Protein AF-A0A831PNY0-F1 (afdb_monomer)

Foldseek 3Di:
DVVVVVVVVVCVCVPDDDDDDPCPPDDDDDDDDDDDKDKDKDQWDFDAPPVNPGTDGQDDFDQDPVGDGPGRHMDMDID

Mean predicted aligned error: 13.25 Å

Structure (mmCIF, N/CA/C/O backbone):
data_AF-A0A831PNY0-F1
#
_entry.id   AF-A0A831PNY0-F1
#
loop_
_atom_site.group_PDB
_atom_site.id
_atom_site.type_symbol
_atom_site.label_atom_id
_atom_site.label_alt_id
_atom_site.label_comp_id
_atom_site.label_asym_id
_atom_site.label_entity_id
_atom_site.label_seq_id
_atom_site.pdbx_PDB_ins_code
_atom_site.Cartn_x
_atom_site.Cartn_y
_atom_site.Cartn_z
_atom_site.occupancy
_atom_site.B_iso_or_equiv
_atom_site.auth_seq_id
_atom_site.auth_comp_id
_atom_site.auth_asym_id
_atom_site.auth_atom_id
_atom_site.pdbx_PDB_model_num
ATOM 1 N N . MET A 1 1 ? 30.717 -30.187 -64.676 1.00 58.72 1 MET A N 1
ATOM 2 C CA . MET A 1 1 ? 29.679 -29.207 -64.271 1.00 58.72 1 MET A CA 1
ATOM 3 C C . MET A 1 1 ? 29.395 -29.205 -62.767 1.00 58.72 1 MET A C 1
ATOM 5 O O . MET A 1 1 ? 29.473 -28.144 -62.172 1.00 58.72 1 MET A O 1
ATOM 9 N N . LYS A 1 2 ? 29.178 -30.356 -62.107 1.00 66.69 2 LYS A N 1
ATOM 10 C CA . LYS A 1 2 ? 28.880 -30.423 -60.654 1.00 66.69 2 LYS A CA 1
ATOM 11 C C . LYS A 1 2 ? 29.942 -29.782 -59.732 1.00 66.69 2 LYS A C 1
ATOM 13 O O . LYS A 1 2 ? 29.589 -29.132 -58.760 1.00 66.69 2 LYS A O 1
ATOM 18 N N . ARG A 1 3 ? 31.236 -29.908 -60.066 1.00 75.12 3 ARG A N 1
ATOM 19 C CA . ARG A 1 3 ? 32.344 -29.312 -59.287 1.00 75.12 3 ARG A CA 1
ATOM 20 C C . ARG A 1 3 ? 32.391 -27.780 -59.373 1.00 75.12 3 ARG A C 1
ATOM 22 O O . ARG A 1 3 ? 32.664 -27.133 -58.376 1.00 75.12 3 ARG A O 1
ATOM 29 N N . PHE A 1 4 ? 32.058 -27.207 -60.531 1.00 77.38 4 PHE A N 1
ATOM 30 C CA . PHE A 1 4 ? 31.970 -25.751 -60.707 1.00 77.38 4 PHE A CA 1
ATOM 31 C C . PHE A 1 4 ? 30.798 -25.150 -59.924 1.00 77.38 4 PHE A C 1
AT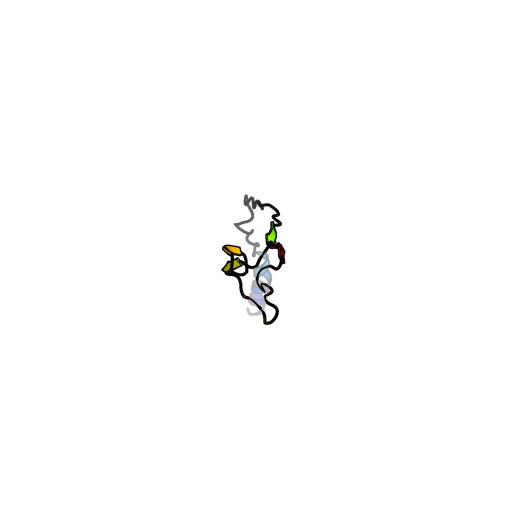OM 33 O O . PHE A 1 4 ? 30.950 -24.105 -59.305 1.00 77.38 4 PHE A O 1
ATOM 40 N N . VAL A 1 5 ? 29.659 -25.848 -59.886 1.00 81.06 5 VAL A N 1
ATOM 41 C CA . VAL A 1 5 ? 28.496 -25.443 -59.078 1.00 81.06 5 VAL A CA 1
ATOM 42 C C . VAL A 1 5 ? 28.827 -25.462 -57.581 1.00 81.06 5 VAL A C 1
ATOM 44 O O . VAL A 1 5 ? 28.452 -24.542 -56.863 1.00 81.06 5 VAL A O 1
ATOM 47 N N . ALA A 1 6 ? 29.588 -26.459 -57.118 1.00 80.44 6 ALA A N 1
ATOM 48 C CA . ALA A 1 6 ? 30.042 -26.520 -55.728 1.00 80.44 6 ALA A CA 1
ATOM 49 C C . ALA A 1 6 ? 30.972 -25.348 -55.361 1.00 80.44 6 ALA A C 1
ATOM 51 O O . ALA A 1 6 ? 30.809 -24.752 -54.301 1.00 80.44 6 ALA A O 1
ATOM 52 N N . PHE A 1 7 ? 31.895 -24.968 -56.252 1.00 80.62 7 PHE A N 1
ATOM 53 C CA . PHE A 1 7 ? 32.754 -23.797 -56.042 1.00 80.62 7 PHE A CA 1
ATOM 54 C C . PHE A 1 7 ? 31.962 -22.484 -55.998 1.00 80.62 7 PHE A C 1
ATOM 56 O O . PHE A 1 7 ? 32.241 -21.631 -55.160 1.00 80.62 7 PHE A O 1
ATOM 63 N N . 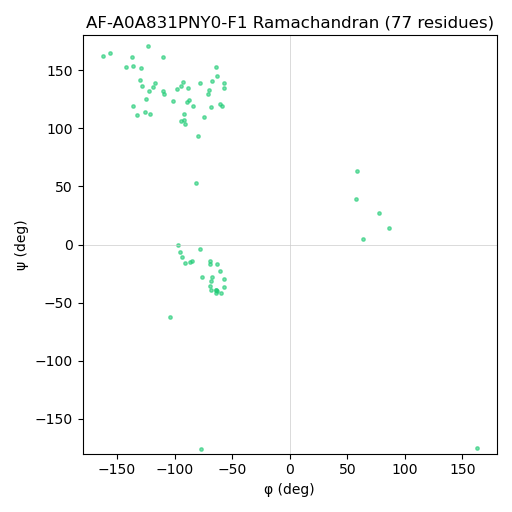LEU A 1 8 ? 30.943 -22.340 -56.848 1.00 78.62 8 LEU A N 1
ATOM 64 C CA . LEU A 1 8 ? 30.073 -21.162 -56.870 1.00 78.62 8 LEU A CA 1
ATOM 65 C C . LEU A 1 8 ? 29.282 -21.000 -55.557 1.00 78.62 8 LEU A C 1
ATOM 67 O O . LEU A 1 8 ? 29.156 -19.893 -55.042 1.00 78.62 8 LEU A O 1
ATOM 71 N N . LEU A 1 9 ? 28.790 -22.107 -54.990 1.00 77.81 9 LEU A N 1
ATOM 72 C CA . LEU A 1 9 ? 28.024 -22.107 -53.737 1.00 77.81 9 LEU A CA 1
ATOM 73 C C . LEU A 1 9 ? 28.872 -21.742 -52.509 1.00 77.81 9 LEU A C 1
ATOM 75 O O . LEU A 1 9 ? 28.358 -21.125 -51.582 1.00 77.81 9 LEU A O 1
ATOM 79 N N . ILE A 1 10 ? 30.165 -22.077 -52.510 1.00 80.19 10 ILE A N 1
ATOM 80 C CA . ILE A 1 10 ? 31.087 -21.759 -51.405 1.00 80.19 10 ILE A CA 1
ATOM 81 C C . ILE A 1 10 ? 31.505 -20.279 -51.418 1.00 80.19 10 ILE A C 1
ATOM 83 O O . ILE A 1 10 ? 31.788 -19.714 -50.366 1.00 80.19 10 ILE A O 1
ATOM 87 N N . LEU A 1 11 ? 31.515 -19.633 -52.587 1.00 76.50 11 LEU A N 1
ATOM 88 C CA . LEU A 1 11 ? 31.909 -18.225 -52.743 1.00 76.50 11 LEU A CA 1
ATOM 89 C C . LEU A 1 11 ? 30.753 -17.233 -52.530 1.00 76.50 11 LEU A C 1
ATOM 91 O O . LEU A 1 11 ? 30.987 -16.043 -52.329 1.00 76.50 11 LEU A O 1
ATOM 95 N N . PHE A 1 12 ? 29.508 -17.711 -52.539 1.00 72.62 12 PHE A N 1
ATOM 96 C CA . PHE A 1 12 ? 28.308 -16.900 -52.328 1.00 72.62 12 PHE A CA 1
ATOM 97 C C . PHE A 1 12 ? 28.234 -16.161 -50.967 1.00 72.62 12 PHE A C 1
ATOM 99 O O . PHE A 1 12 ? 27.884 -14.979 -50.971 1.00 72.62 12 PHE A O 1
ATOM 106 N N . PRO A 1 13 ? 28.606 -16.752 -49.809 1.00 72.38 13 PRO A N 1
ATOM 107 C CA . PRO A 1 13 ? 28.541 -16.052 -48.521 1.00 72.38 13 PRO A CA 1
ATOM 108 C C . PRO A 1 13 ? 29.560 -14.910 -48.365 1.00 72.38 13 PRO A C 1
ATOM 110 O O . PRO A 1 13 ? 29.385 -14.073 -47.484 1.00 72.38 13 PRO A O 1
ATOM 113 N N . CYS A 1 14 ? 30.587 -14.805 -49.221 1.00 71.56 14 CYS A N 1
ATOM 114 C CA . CYS A 1 14 ? 31.528 -13.675 -49.182 1.00 71.56 14 CYS A CA 1
ATOM 115 C C . CYS A 1 14 ? 30.904 -12.338 -49.620 1.00 71.56 14 CYS A C 1
ATOM 117 O O . CYS A 1 14 ? 31.466 -11.289 -49.319 1.00 71.56 14 CYS A O 1
ATOM 119 N N . TYR A 1 15 ? 29.752 -12.359 -50.299 1.00 66.88 15 TYR A N 1
ATOM 120 C CA . TYR A 1 15 ? 29.019 -11.151 -50.701 1.00 66.88 15 TYR A CA 1
ATOM 121 C C . TYR A 1 15 ? 27.881 -10.777 -49.741 1.00 66.88 15 TYR A C 1
ATOM 123 O O . TYR A 1 15 ? 27.199 -9.772 -49.948 1.00 66.88 15 TYR A O 1
ATOM 131 N N . SER A 1 16 ? 27.661 -11.559 -48.681 1.00 70.56 16 SER A N 1
ATOM 132 C CA . SER A 1 16 ? 26.657 -11.250 -47.666 1.00 70.56 16 SER A CA 1
ATOM 133 C C . SER A 1 16 ? 27.198 -10.200 -46.694 1.00 70.56 16 SER A C 1
ATOM 135 O O . SER A 1 16 ? 27.847 -10.518 -45.701 1.00 70.56 16 SER A O 1
ATOM 137 N N . PHE A 1 17 ? 26.923 -8.926 -46.973 1.00 70.06 17 PHE A N 1
ATOM 138 C CA . PHE A 1 17 ? 27.108 -7.856 -45.995 1.00 70.06 17 PHE A CA 1
ATOM 139 C C . PHE A 1 17 ? 26.051 -7.978 -44.891 1.00 70.06 17 PHE A C 1
ATOM 141 O O . PHE A 1 17 ? 24.855 -8.065 -45.172 1.00 70.06 17 PHE A O 1
ATOM 148 N N . SER A 1 18 ? 26.491 -7.961 -43.632 1.00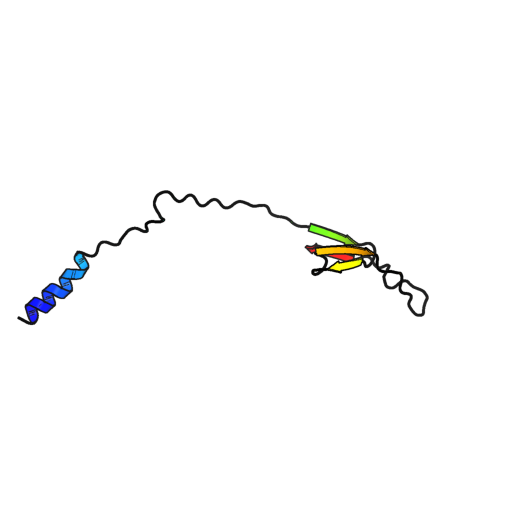 69.69 18 SER A N 1
ATOM 149 C CA . SER A 1 18 ? 25.591 -7.809 -42.488 1.00 69.69 18 SER A CA 1
ATOM 150 C C . SER A 1 18 ? 24.870 -6.463 -42.600 1.00 69.69 18 SER A C 1
ATOM 152 O O . SER A 1 18 ? 25.521 -5.418 -42.670 1.00 69.69 18 SER A O 1
ATOM 154 N N . GLN A 1 19 ? 23.536 -6.473 -42.660 1.00 71.00 19 GLN A N 1
ATOM 155 C CA . GLN A 1 19 ? 22.757 -5.239 -42.582 1.00 71.00 19 GLN A CA 1
ATOM 156 C C . GLN A 1 19 ? 22.895 -4.689 -41.160 1.00 71.00 19 GLN A C 1
ATOM 158 O O . GLN A 1 19 ? 22.516 -5.346 -40.191 1.00 71.00 19 GLN A O 1
ATOM 163 N N . GLY A 1 20 ? 23.463 -3.488 -41.028 1.00 65.38 20 GLY A N 1
ATOM 164 C CA . GLY A 1 20 ? 23.477 -2.773 -39.757 1.00 65.38 20 GLY A CA 1
ATOM 165 C C . GLY A 1 20 ? 22.049 -2.572 -39.248 1.00 65.38 20 GLY A C 1
ATOM 166 O O . GLY A 1 20 ? 21.136 -2.288 -40.022 1.00 65.38 20 GLY A O 1
ATOM 167 N N . PHE A 1 21 ? 21.851 -2.751 -37.945 1.00 67.81 21 PHE A N 1
ATOM 168 C CA . PHE A 1 21 ? 20.555 -2.601 -37.292 1.00 67.81 21 PHE A CA 1
ATOM 169 C C . PHE A 1 21 ? 20.015 -1.176 -37.521 1.00 67.81 21 PHE A C 1
ATOM 171 O O . PHE A 1 21 ? 20.655 -0.204 -37.122 1.00 67.81 21 PHE A O 1
ATOM 178 N N . ILE A 1 22 ? 18.847 -1.041 -38.167 1.00 59.56 22 ILE A N 1
ATOM 179 C CA . ILE A 1 22 ? 18.236 0.261 -38.526 1.00 59.56 22 ILE A CA 1
ATOM 180 C C . ILE A 1 22 ? 18.027 1.145 -37.281 1.00 59.56 22 ILE A C 1
ATOM 182 O O . ILE A 1 22 ? 18.135 2.364 -37.337 1.00 59.56 22 ILE A O 1
ATOM 186 N N . THR A 1 23 ? 17.811 0.515 -36.134 1.00 57.06 23 THR A N 1
ATOM 187 C CA . THR A 1 23 ? 17.550 1.136 -34.831 1.00 57.06 23 THR A CA 1
ATOM 188 C C . THR A 1 23 ? 18.823 1.680 -34.148 1.00 57.06 23 THR A C 1
ATOM 190 O O . THR A 1 23 ? 18.733 2.269 -33.080 1.00 57.06 23 THR A O 1
ATOM 193 N N . ALA A 1 24 ? 20.028 1.497 -34.706 1.00 60.03 24 ALA A N 1
ATOM 194 C CA . ALA A 1 24 ? 21.278 1.894 -34.038 1.00 60.03 24 ALA A CA 1
ATOM 195 C C . ALA A 1 24 ? 21.755 3.323 -34.350 1.00 60.03 24 ALA A C 1
ATOM 197 O O . ALA A 1 24 ? 22.619 3.841 -33.642 1.00 60.03 24 ALA A O 1
ATOM 198 N N . LYS A 1 25 ? 21.234 3.967 -35.401 1.00 62.53 25 LYS A N 1
ATOM 199 C CA . LYS A 1 25 ? 21.632 5.333 -35.750 1.00 62.53 25 LYS A CA 1
ATOM 200 C C . LYS A 1 25 ? 20.638 6.309 -35.115 1.00 62.53 25 LYS A C 1
ATOM 202 O O . LYS A 1 25 ? 19.501 6.400 -35.558 1.00 62.53 25 LYS A O 1
ATOM 207 N N . ASP A 1 26 ? 21.085 6.983 -34.058 1.00 66.69 26 ASP A N 1
ATOM 208 C CA . ASP A 1 26 ? 20.405 8.106 -33.389 1.00 66.69 26 ASP A CA 1
ATOM 209 C C . ASP A 1 26 ? 19.231 7.772 -32.440 1.00 66.69 26 ASP A C 1
ATOM 211 O O . ASP A 1 26 ? 18.370 8.618 -32.199 1.00 66.69 26 ASP A O 1
ATOM 215 N N . ILE A 1 27 ? 19.196 6.579 -31.830 1.00 71.19 27 ILE A N 1
ATOM 216 C CA . ILE A 1 27 ? 18.226 6.290 -30.757 1.00 71.19 27 ILE A CA 1
ATOM 217 C C . ILE A 1 27 ? 18.814 6.614 -29.384 1.00 71.19 27 ILE A C 1
ATOM 219 O O . ILE A 1 27 ? 19.632 5.875 -28.837 1.00 71.19 27 ILE A O 1
ATOM 223 N N . THR A 1 28 ? 18.323 7.702 -28.797 1.00 74.56 28 THR A N 1
ATOM 224 C CA . THR A 1 28 ? 18.576 8.070 -27.402 1.00 74.56 28 THR A CA 1
ATOM 225 C C . THR A 1 28 ? 17.487 7.466 -26.517 1.00 74.56 28 THR A C 1
ATOM 227 O O . THR A 1 28 ? 16.367 7.973 -26.473 1.00 74.56 28 THR A O 1
ATOM 230 N N . VAL A 1 29 ? 17.798 6.381 -25.802 1.00 76.69 29 VAL A N 1
ATOM 231 C CA . VAL A 1 29 ? 16.910 5.824 -24.767 1.00 76.69 29 VAL A CA 1
ATOM 232 C C . VAL A 1 29 ? 17.287 6.435 -23.419 1.00 76.69 29 VAL A C 1
ATOM 234 O O . VAL A 1 29 ? 18.374 6.184 -22.904 1.00 76.69 29 VAL A O 1
ATOM 237 N N . GLY A 1 30 ? 16.398 7.252 -22.854 1.00 81.62 30 GLY A N 1
ATOM 238 C CA . GLY A 1 30 ? 16.549 7.820 -21.515 1.00 81.62 30 GLY A CA 1
ATOM 239 C C . GLY A 1 30 ? 15.689 7.066 -20.506 1.00 81.62 30 GLY A C 1
ATOM 240 O O . GLY A 1 30 ? 14.476 6.985 -20.677 1.00 81.62 30 GLY A O 1
ATOM 241 N N . PHE A 1 31 ? 16.304 6.540 -19.449 1.00 84.56 31 PHE A N 1
ATOM 242 C CA . PHE A 1 31 ? 15.575 5.997 -18.305 1.00 84.56 31 PHE A CA 1
ATOM 243 C C . PHE A 1 31 ? 15.341 7.117 -17.292 1.00 84.56 31 PHE A C 1
ATOM 245 O O . PHE A 1 31 ? 16.290 7.757 -16.842 1.00 84.56 31 PHE A O 1
ATOM 252 N N . THR A 1 32 ? 14.079 7.368 -16.950 1.00 91.00 32 THR A N 1
ATOM 253 C CA . THR A 1 32 ? 13.682 8.384 -15.967 1.00 91.00 32 THR A CA 1
ATOM 254 C C . THR A 1 32 ? 12.735 7.763 -14.947 1.00 91.00 32 THR A C 1
ATOM 256 O O . THR A 1 32 ? 12.041 6.788 -15.239 1.00 91.00 32 THR A O 1
ATOM 259 N N . GLY A 1 33 ? 12.735 8.295 -13.729 1.00 90.94 33 GLY A N 1
ATOM 260 C CA . GLY A 1 33 ? 11.913 7.787 -12.639 1.00 90.94 33 GLY A CA 1
ATOM 261 C C . GLY A 1 33 ? 12.406 8.279 -11.287 1.00 90.94 33 GLY A C 1
ATOM 262 O O . GLY A 1 33 ? 13.329 9.091 -11.201 1.00 90.94 33 GLY A O 1
ATOM 263 N N . PHE A 1 34 ? 11.782 7.776 -10.232 1.00 93.38 34 PHE A N 1
ATOM 264 C CA . PHE A 1 34 ? 12.142 8.060 -8.851 1.00 93.38 34 PHE A CA 1
ATOM 265 C C . PHE A 1 34 ? 11.978 6.794 -8.014 1.00 93.38 34 PHE A C 1
ATOM 267 O O . PHE A 1 34 ? 11.174 5.920 -8.338 1.00 93.38 34 PHE A O 1
ATOM 274 N N . VAL A 1 35 ? 12.750 6.703 -6.935 1.00 91.50 35 VAL A N 1
ATOM 275 C CA . VAL A 1 35 ? 12.554 5.678 -5.909 1.00 91.50 35 VAL A CA 1
ATOM 276 C C . VAL A 1 35 ? 11.540 6.228 -4.916 1.00 91.50 35 VAL A C 1
ATOM 278 O O . VAL A 1 35 ? 11.742 7.315 -4.376 1.00 91.50 35 VAL A O 1
ATOM 281 N N . ARG A 1 36 ? 10.452 5.491 -4.691 1.00 91.12 36 ARG A N 1
ATOM 282 C CA . ARG A 1 36 ? 9.458 5.794 -3.660 1.00 91.12 36 ARG A CA 1
ATOM 283 C C . ARG A 1 36 ? 9.429 4.657 -2.652 1.00 91.12 36 ARG A C 1
ATOM 285 O O . ARG A 1 36 ? 9.511 3.496 -3.041 1.00 91.12 36 ARG A O 1
ATOM 292 N N . ASN A 1 37 ? 9.332 5.015 -1.382 1.00 90.62 37 ASN A N 1
ATOM 293 C CA . ASN A 1 37 ? 9.053 4.088 -0.301 1.00 90.62 37 ASN A CA 1
ATOM 294 C C . ASN A 1 37 ? 8.017 4.752 0.594 1.00 90.62 37 ASN A C 1
ATOM 296 O O . ASN A 1 37 ? 8.270 5.843 1.107 1.00 90.62 37 ASN A O 1
ATOM 300 N N . ASP A 1 38 ? 6.865 4.110 0.729 1.00 89.69 38 ASP A N 1
ATOM 301 C CA . ASP A 1 38 ? 5.758 4.633 1.510 1.00 89.69 38 ASP A CA 1
ATOM 302 C C . ASP A 1 38 ? 5.601 3.767 2.766 1.00 89.69 38 ASP A C 1
ATOM 304 O O . ASP A 1 38 ? 5.619 2.535 2.710 1.00 89.69 38 ASP A O 1
ATOM 308 N N . PHE A 1 39 ? 5.484 4.428 3.916 1.00 91.00 39 PHE A N 1
ATOM 309 C CA . PHE A 1 39 ? 5.260 3.791 5.209 1.00 91.00 39 PHE A CA 1
ATOM 310 C C . PHE A 1 39 ? 4.011 4.385 5.843 1.00 91.00 39 PHE A C 1
ATOM 312 O O . PHE A 1 39 ? 3.912 5.605 6.002 1.00 91.00 39 PHE A O 1
ATOM 319 N N . ILE A 1 40 ? 3.073 3.519 6.209 1.00 91.19 40 ILE A N 1
ATOM 320 C CA . ILE A 1 40 ? 1.785 3.896 6.785 1.00 91.19 40 ILE A CA 1
ATOM 321 C C . ILE A 1 40 ? 1.688 3.293 8.182 1.00 91.19 40 ILE A C 1
ATOM 323 O O . ILE A 1 40 ? 2.054 2.137 8.399 1.00 91.19 40 ILE A O 1
ATOM 327 N N . LEU A 1 41 ? 1.221 4.101 9.134 1.00 92.88 41 LEU A N 1
ATOM 328 C CA . LEU A 1 41 ? 0.959 3.685 10.505 1.00 92.88 41 LEU A CA 1
ATOM 329 C C . LEU A 1 41 ? -0.508 3.948 10.828 1.00 92.88 41 LEU A C 1
ATOM 331 O O . LEU A 1 41 ? -0.917 5.100 10.990 1.00 92.88 41 LEU A O 1
ATOM 335 N N . ASP A 1 42 ? -1.251 2.869 11.005 1.00 93.12 42 ASP A N 1
ATOM 336 C CA . ASP A 1 42 ? -2.651 2.899 11.381 1.00 93.12 42 ASP A CA 1
ATOM 337 C C . ASP A 1 42 ? -2.777 2.690 12.882 1.00 93.12 42 ASP A C 1
ATOM 339 O O . ASP A 1 42 ? -2.143 1.825 13.484 1.00 93.12 42 ASP A O 1
ATOM 343 N N . THR A 1 43 ? -3.602 3.511 13.524 1.00 94.00 43 THR A N 1
ATOM 344 C CA . THR A 1 43 ? -3.865 3.391 14.968 1.00 94.00 43 THR A CA 1
ATOM 345 C C . THR A 1 43 ? -4.959 2.371 15.280 1.00 94.00 43 THR A C 1
ATOM 347 O O . THR 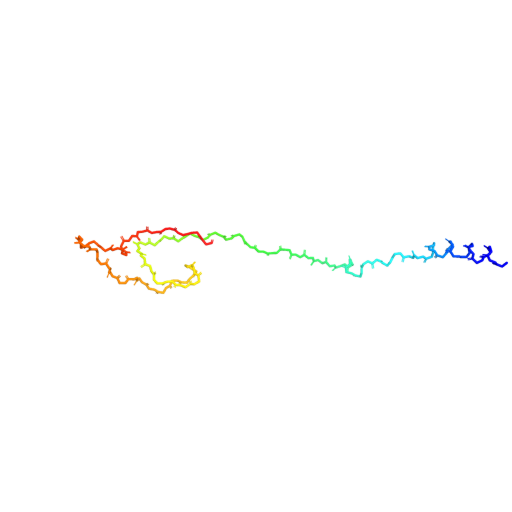A 1 43 ? -5.131 1.987 16.436 1.00 94.00 43 THR A O 1
ATOM 350 N N . ARG A 1 44 ? -5.711 1.956 14.256 1.00 94.62 44 ARG A N 1
ATOM 351 C CA . ARG A 1 44 ? -6.836 1.022 14.318 1.00 94.62 44 ARG A CA 1
ATOM 352 C C . ARG A 1 44 ? -7.041 0.368 12.957 1.00 94.62 44 ARG A C 1
ATOM 354 O O . ARG A 1 44 ? -6.589 0.902 11.950 1.00 94.62 44 ARG A O 1
ATOM 361 N N . LYS A 1 45 ? -7.813 -0.716 12.912 1.00 94.50 45 LYS A N 1
ATOM 362 C CA . LYS A 1 45 ? -8.173 -1.363 11.644 1.00 94.50 45 LYS A CA 1
ATOM 363 C C . LYS A 1 45 ? -9.132 -0.507 10.818 1.00 94.50 45 LYS A C 1
ATOM 365 O O . LYS A 1 45 ? -10.164 -0.041 11.320 1.00 94.50 45 LYS A O 1
ATOM 370 N N . ASN A 1 46 ? -8.818 -0.369 9.535 1.00 94.00 46 ASN A N 1
ATOM 371 C CA . ASN A 1 46 ? -9.619 0.352 8.554 1.00 94.00 46 ASN A CA 1
ATOM 372 C C . ASN A 1 46 ? -10.261 -0.610 7.547 1.00 94.00 46 ASN A C 1
ATOM 374 O O . ASN A 1 46 ? -9.897 -1.779 7.442 1.00 94.00 46 ASN A O 1
ATOM 378 N N . VAL A 1 47 ? -11.301 -0.137 6.866 1.00 94.81 47 VAL A N 1
ATOM 379 C CA . VAL A 1 47 ? -11.833 -0.798 5.674 1.00 94.81 47 VAL A CA 1
ATOM 380 C C . VAL A 1 47 ? -10.994 -0.326 4.498 1.00 94.81 47 VAL A C 1
ATOM 382 O O . VAL A 1 47 ? -10.979 0.872 4.206 1.00 94.81 47 VAL A O 1
ATOM 385 N N . ASP A 1 48 ? -10.335 -1.260 3.829 1.00 93.31 48 ASP A N 1
ATOM 386 C CA . ASP A 1 48 ? -9.460 -0.993 2.696 1.00 93.31 48 ASP A CA 1
ATOM 387 C C . ASP A 1 48 ? -9.876 -1.762 1.431 1.00 93.31 48 ASP A C 1
ATOM 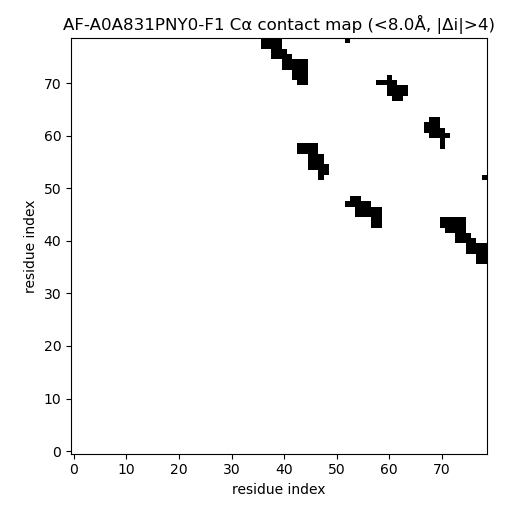389 O O . ASP A 1 48 ? -10.773 -2.613 1.431 1.00 93.31 48 ASP A O 1
ATOM 393 N N . ALA A 1 49 ? -9.236 -1.413 0.320 1.00 93.19 49 ALA A N 1
ATOM 394 C CA . ALA A 1 49 ? -9.249 -2.166 -0.919 1.00 93.19 49 ALA A CA 1
ATOM 395 C C . ALA A 1 49 ? -7.848 -2.219 -1.524 1.00 93.19 49 ALA A C 1
ATOM 397 O O . ALA A 1 49 ? -6.989 -1.375 -1.260 1.00 93.19 49 ALA A O 1
ATOM 398 N N . CYS A 1 50 ? -7.669 -3.191 -2.421 1.00 91.25 50 CYS A N 1
ATOM 399 C CA . CYS A 1 50 ? -6.412 -3.414 -3.126 1.00 91.25 50 CYS A CA 1
ATOM 400 C C . CYS A 1 50 ? -5.236 -3.646 -2.167 1.00 91.25 50 CYS A C 1
ATOM 402 O O . CYS A 1 50 ? -4.152 -3.157 -2.446 1.00 91.25 50 CYS A O 1
ATOM 404 N N . ASP A 1 51 ? -5.458 -4.388 -1.075 1.00 86.31 51 ASP A N 1
ATOM 405 C CA . ASP A 1 51 ? -4.422 -4.743 -0.095 1.00 86.31 51 ASP A CA 1
ATOM 406 C C . ASP A 1 51 ? -3.774 -3.493 0.526 1.00 86.31 51 ASP A C 1
ATOM 408 O O . ASP A 1 51 ? -2.605 -3.191 0.296 1.00 86.31 51 ASP A O 1
ATOM 412 N N . HIS A 1 52 ? -4.577 -2.704 1.249 1.00 87.62 52 HIS A N 1
ATOM 413 C CA . HIS A 1 52 ? -4.165 -1.452 1.901 1.00 87.62 52 HIS A CA 1
ATOM 414 C C . HIS A 1 52 ? -3.690 -0.306 0.982 1.00 87.62 52 HIS A C 1
ATOM 416 O O . HIS A 1 52 ? -3.311 0.753 1.481 1.00 87.62 52 HIS A O 1
ATOM 422 N N . LEU A 1 53 ? -3.761 -0.433 -0.352 1.00 88.19 53 LEU A N 1
ATOM 423 C CA . LEU A 1 53 ? -3.469 0.700 -1.248 1.00 88.19 53 LEU A CA 1
ATOM 424 C C . LEU A 1 53 ? -4.514 1.820 -1.157 1.00 88.19 53 LEU A C 1
ATOM 426 O O . LEU A 1 53 ? -4.204 2.977 -1.452 1.00 88.19 53 LEU A O 1
ATOM 430 N N . LEU A 1 54 ? -5.757 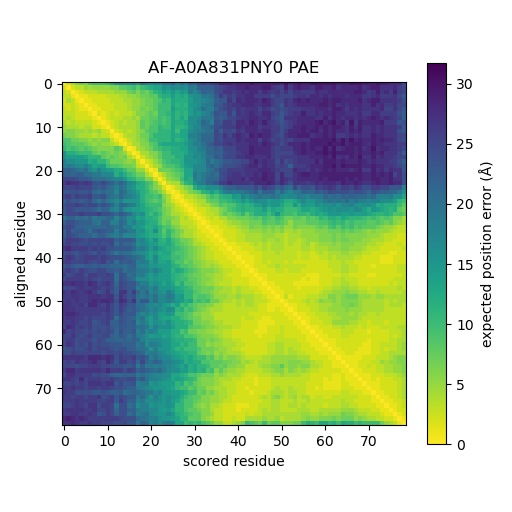1.482 -0.815 1.00 90.19 54 LEU A N 1
ATOM 431 C CA . LEU A 1 54 ? -6.837 2.447 -0.674 1.00 90.19 54 LEU A CA 1
ATOM 432 C C . LEU A 1 54 ? -7.583 2.211 0.631 1.00 90.19 54 LEU A C 1
ATOM 434 O O . LEU A 1 54 ? -8.325 1.242 0.752 1.00 90.19 54 LEU A O 1
ATOM 438 N N . GLU A 1 55 ? -7.445 3.140 1.567 1.00 91.12 55 GLU A N 1
ATOM 439 C CA . GLU A 1 55 ? -8.237 3.148 2.790 1.00 91.12 55 GLU A CA 1
ATOM 440 C C . GLU A 1 55 ? -9.497 4.002 2.641 1.00 91.12 55 GLU A C 1
ATOM 442 O O . GLU A 1 55 ? -9.467 5.091 2.064 1.00 91.12 55 GLU A O 1
ATOM 447 N N . PHE A 1 56 ? -10.616 3.524 3.187 1.00 93.69 56 PHE A N 1
ATOM 448 C CA . PHE A 1 56 ? -11.895 4.228 3.123 1.00 93.69 56 PHE A CA 1
ATOM 449 C C . PHE A 1 56 ? -12.264 4.900 4.444 1.00 93.69 56 PHE A C 1
ATOM 451 O O . PHE A 1 56 ? -12.460 6.113 4.495 1.00 93.69 56 PHE A O 1
ATOM 458 N N . PHE A 1 57 ? -12.435 4.111 5.504 1.00 94.56 57 PHE A N 1
ATOM 459 C CA . PHE A 1 57 ? -12.838 4.595 6.823 1.00 94.56 57 PHE A CA 1
ATOM 460 C C . PHE A 1 57 ? -12.535 3.553 7.909 1.00 94.56 57 PHE A C 1
ATOM 462 O O . PHE A 1 57 ? -12.400 2.366 7.600 1.00 94.56 57 PHE A O 1
ATOM 469 N N . PRO A 1 58 ? -12.490 3.955 9.190 1.00 94.88 58 PRO A N 1
ATOM 470 C CA . PRO A 1 58 ? -12.215 3.027 10.273 1.00 94.88 58 PRO A CA 1
ATOM 471 C C . PRO A 1 58 ? -13.320 2.002 10.492 1.00 94.88 58 PRO A C 1
ATOM 473 O O . PRO A 1 58 ? -14.510 2.331 10.468 1.00 94.88 58 PRO A O 1
ATOM 476 N N . GLN A 1 59 ? -12.932 0.762 10.780 1.00 95.56 59 GLN A N 1
ATOM 477 C CA . GLN A 1 59 ? -13.889 -0.274 11.148 1.00 95.56 59 GLN A CA 1
ATOM 478 C C . GLN A 1 59 ? -14.600 0.102 12.450 1.00 95.56 59 GLN A C 1
ATOM 480 O O . GLN A 1 59 ? -14.016 0.719 13.349 1.00 95.56 59 GLN A O 1
ATOM 485 N N . LYS A 1 60 ? -15.882 -0.264 12.555 1.00 95.50 60 LYS A N 1
ATOM 486 C CA . LYS A 1 60 ? -16.650 -0.071 13.792 1.00 95.50 60 LYS A CA 1
ATOM 487 C C . LYS A 1 60 ? -16.043 -0.914 14.926 1.00 95.50 60 LYS A C 1
ATOM 489 O O . LYS A 1 60 ? -15.452 -1.950 14.630 1.00 95.50 60 LYS A O 1
ATOM 494 N N . PRO A 1 61 ? -16.198 -0.501 16.195 1.00 95.62 61 PRO A N 1
ATOM 495 C CA . PRO A 1 61 ? -15.744 -1.304 17.323 1.00 95.62 61 PRO A CA 1
ATOM 496 C C . PRO A 1 61 ? -16.374 -2.697 17.318 1.00 95.62 61 PRO A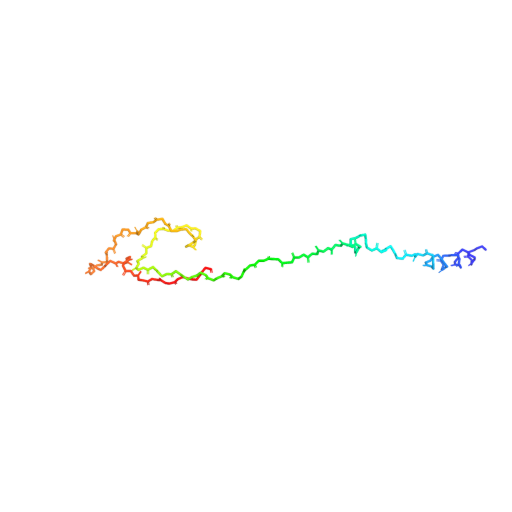 C 1
ATOM 498 O O . PRO A 1 61 ? -17.586 -2.823 17.115 1.00 95.62 61 PRO A O 1
ATOM 501 N N . GLU A 1 62 ? -15.559 -3.720 17.551 1.00 96.56 62 GLU A N 1
ATOM 502 C CA . GLU A 1 62 ? -16.007 -5.104 17.710 1.00 96.56 62 GLU A CA 1
ATOM 503 C C . GLU A 1 62 ? -15.467 -5.638 19.028 1.00 96.56 62 GLU A C 1
ATOM 505 O O . GLU A 1 62 ? -14.260 -5.750 19.200 1.00 96.56 62 GLU A O 1
ATOM 510 N N . TYR A 1 63 ? -16.357 -5.933 19.970 1.00 97.06 63 TYR A N 1
ATOM 511 C CA . TYR A 1 63 ? -15.957 -6.277 21.330 1.00 97.06 63 TYR A CA 1
ATOM 512 C C . TYR A 1 63 ? -15.841 -7.786 21.527 1.00 97.06 63 TYR A C 1
ATOM 514 O O . TYR A 1 63 ? -16.723 -8.543 21.115 1.00 97.06 63 TYR A O 1
ATOM 522 N N . ASP A 1 64 ? -14.773 -8.214 22.197 1.00 95.38 64 ASP A N 1
ATOM 523 C CA . ASP A 1 64 ? -14.617 -9.594 22.651 1.00 95.38 64 ASP A CA 1
ATOM 524 C C . ASP A 1 64 ? -15.463 -9.895 23.908 1.00 95.38 64 ASP A C 1
ATOM 526 O O . ASP A 1 64 ? -16.217 -9.057 24.412 1.00 95.38 64 ASP A O 1
ATOM 530 N N . SER A 1 65 ? -15.339 -11.110 24.455 1.00 96.88 65 SER A N 1
ATOM 531 C CA . SER A 1 65 ? -16.045 -11.505 25.684 1.00 96.88 65 SER A CA 1
ATOM 532 C C . SER A 1 65 ? -15.645 -10.701 26.928 1.00 96.88 65 SER A C 1
ATOM 534 O O . SER A 1 65 ? -16.355 -10.754 27.931 1.00 96.88 65 SER A O 1
ATOM 536 N N . ASN A 1 66 ? -14.511 -9.999 26.886 1.00 96.25 66 ASN A N 1
ATOM 537 C CA . ASN A 1 66 ? -13.996 -9.162 27.965 1.00 96.25 66 ASN A CA 1
ATOM 538 C C . ASN A 1 66 ? -14.396 -7.686 27.794 1.00 96.25 66 ASN A C 1
ATOM 540 O O . ASN A 1 66 ? -14.179 -6.896 28.709 1.00 96.25 66 ASN A O 1
ATOM 544 N N . GLY A 1 67 ? -15.016 -7.320 26.665 1.00 95.31 67 GLY A N 1
ATOM 545 C CA . GLY A 1 67 ? -15.399 -5.946 26.344 1.00 95.31 67 GLY A CA 1
ATOM 546 C C . GLY A 1 67 ? -14.292 -5.127 25.678 1.00 95.31 67 GLY A C 1
ATOM 547 O O . GLY A 1 67 ? -14.424 -3.907 25.591 1.00 95.31 67 GLY A O 1
ATOM 548 N N . GLU A 1 68 ? -13.224 -5.766 25.200 1.00 96.06 68 GLU A N 1
ATOM 549 C CA . GLU A 1 68 ? -12.109 -5.103 24.518 1.00 96.06 68 GLU A CA 1
ATOM 550 C C . GLU A 1 68 ? -12.383 -4.986 23.013 1.00 96.06 68 G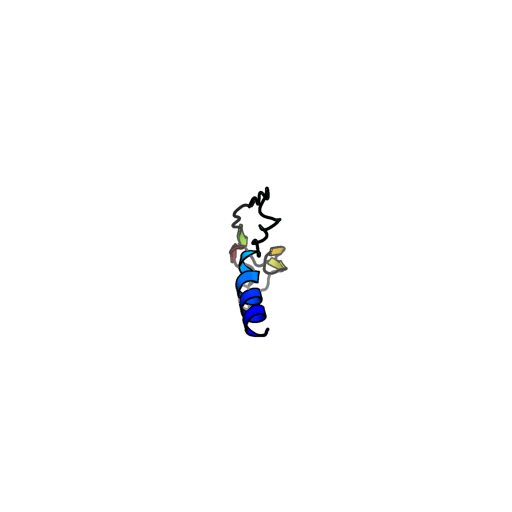LU A C 1
ATOM 552 O O . GLU A 1 68 ? -12.829 -5.948 22.385 1.00 96.06 68 GLU A O 1
ATOM 557 N N . ASP A 1 69 ? -12.126 -3.810 22.423 1.00 96.81 69 ASP A N 1
ATOM 558 C CA . ASP A 1 69 ? -12.317 -3.577 20.982 1.00 96.81 69 ASP A CA 1
ATOM 559 C C . ASP A 1 69 ? -11.202 -4.252 20.169 1.00 96.81 69 ASP A C 1
ATOM 561 O O . ASP A 1 69 ? -10.056 -3.799 20.132 1.00 96.81 69 ASP A O 1
ATOM 565 N N . LEU A 1 70 ? -11.558 -5.313 19.450 1.00 95.31 70 LEU A N 1
ATOM 566 C CA . LEU A 1 70 ? -10.688 -6.078 18.561 1.00 95.31 70 LEU A CA 1
ATOM 567 C C . LEU A 1 70 ? -10.105 -5.241 17.412 1.00 95.31 70 LEU A C 1
ATOM 569 O O . LEU A 1 70 ? -9.069 -5.610 16.848 1.00 95.31 70 LEU A O 1
ATOM 573 N N . ASN A 1 71 ? -10.750 -4.128 17.056 1.00 96.00 71 ASN A N 1
ATOM 574 C CA . ASN A 1 71 ? -10.319 -3.247 15.974 1.00 96.00 71 ASN A CA 1
ATOM 575 C C . ASN A 1 71 ? -9.435 -2.091 16.456 1.00 96.00 71 ASN A C 1
ATOM 577 O O . ASN A 1 71 ? -8.800 -1.433 15.629 1.00 96.00 71 ASN A O 1
ATOM 581 N N . ALA 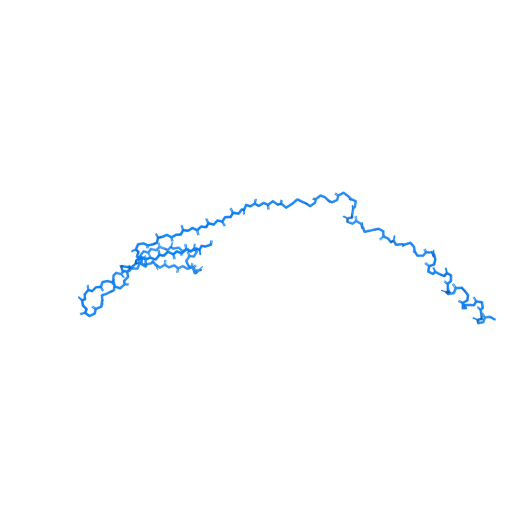A 1 72 ? -9.322 -1.870 17.768 1.00 95.31 72 ALA A N 1
ATOM 582 C CA . ALA A 1 72 ? -8.456 -0.859 18.375 1.00 95.31 72 ALA A CA 1
ATOM 583 C C . ALA A 1 72 ? -6.997 -1.344 18.496 1.00 95.31 72 ALA A C 1
ATOM 585 O O . ALA A 1 72 ? -6.399 -1.327 19.571 1.00 95.31 72 ALA A O 1
ATOM 586 N N . GLN A 1 73 ? -6.424 -1.805 17.384 1.00 93.62 73 GLN A N 1
ATOM 587 C CA . GLN A 1 73 ? -5.049 -2.297 17.313 1.00 93.62 73 GLN A CA 1
ATOM 588 C C . GLN A 1 73 ? -4.258 -1.497 16.285 1.00 93.62 73 GLN A C 1
ATOM 590 O O . GLN A 1 73 ? -4.722 -1.313 15.161 1.00 93.62 73 GLN A O 1
ATOM 595 N N . ALA A 1 74 ? -3.063 -1.051 16.671 1.00 94.00 74 ALA A N 1
ATOM 596 C CA . ALA A 1 74 ? -2.170 -0.345 15.768 1.00 94.00 74 ALA A CA 1
ATOM 597 C C . ALA A 1 74 ? -1.451 -1.323 14.824 1.00 94.00 74 ALA A C 1
ATOM 599 O O . ALA A 1 74 ? -0.986 -2.381 15.259 1.00 94.00 74 ALA A O 1
ATOM 600 N N . SER A 1 75 ? -1.321 -0.950 13.553 1.00 92.38 75 SER A N 1
ATOM 601 C CA . SER A 1 75 ? -0.599 -1.707 12.527 1.00 92.38 75 SER A CA 1
ATOM 602 C C . SER A 1 75 ? 0.272 -0.787 11.680 1.00 92.38 75 SER A C 1
ATOM 604 O O . SER A 1 75 ? 0.029 0.411 11.574 1.00 92.38 75 SER A O 1
ATOM 606 N N . ALA A 1 76 ? 1.335 -1.349 11.111 1.00 91.81 76 ALA A N 1
ATOM 607 C CA . ALA A 1 76 ? 2.251 -0.629 10.243 1.00 91.81 76 ALA A CA 1
ATOM 608 C C . ALA A 1 76 ? 2.431 -1.390 8.933 1.00 91.81 76 ALA A C 1
ATOM 610 O O . ALA A 1 76 ? 2.621 -2.609 8.944 1.00 91.81 76 ALA A O 1
ATOM 611 N N . HIS A 1 77 ? 2.406 -0.657 7.825 1.00 88.44 77 HIS A N 1
ATOM 612 C CA . HIS A 1 77 ? 2.426 -1.203 6.475 1.00 88.44 77 HIS A CA 1
ATOM 613 C C . HIS A 1 77 ? 3.504 -0.513 5.636 1.00 88.44 77 HIS A C 1
ATOM 615 O O . HIS A 1 77 ? 3.721 0.697 5.739 1.00 88.44 77 HIS A O 1
ATOM 621 N N . PHE A 1 78 ? 4.176 -1.303 4.801 1.00 87.06 78 PHE A N 1
ATOM 622 C CA . PHE A 1 78 ? 5.074 -0.818 3.758 1.00 87.06 78 PHE A CA 1
ATOM 623 C C . PHE A 1 78 ? 4.414 -1.067 2.405 1.00 87.06 78 PHE A C 1
ATOM 625 O O . PHE A 1 78 ? 3.986 -2.192 2.144 1.00 87.06 78 PHE A O 1
ATOM 632 N N . LEU A 1 79 ? 4.353 -0.026 1.576 1.00 76.50 79 LEU A N 1
ATOM 633 C CA . LEU A 1 79 ? 3.829 -0.069 0.208 1.00 76.50 79 LEU A CA 1
ATOM 634 C C . LEU A 1 79 ? 4.959 0.022 -0.827 1.00 76.50 79 LEU A C 1
ATOM 636 O O . LEU A 1 79 ? 5.953 0.752 -0.582 1.00 76.50 79 LEU A O 1
#

pLDDT: mean 84.5, std 11.54, range [57.06, 97.06]

Organism: NCBI:txid1484053

Nearest PDB structures (foldseek):
  8iah-assembly1_3  TM=1.901E-01  e=1.239E+00  Sus scrofa
  2ygc-assembly1_B  TM=2.265E-01  e=9.749E+00  Vaccinia virus Western Reserve

Sequence (79 aa):
MKRFVAFLLILFPCYSFSQGFITAKDITVGFTGFVRNDFILDTRKNVDACDHLLEFFPQKPEYDSNGEDLNAQASAHFL

Radius of gyration: 34.35 Å; Cα contacts (8 Å, |Δi|>4): 70; chains: 1; bounding box: 49×39×92 Å

Solvent-accessible surface area (backbone atoms only — not comparable to full-atom values): 5346 Å² total; per-residue (Å²): 112,73,67,59,54,53,55,53,64,71,54,52,67,80,72,63,72,81,79,75,65,80,75,69,75,84,67,83,84,82,91,83,87,80,92,81,80,48,77,48,78,39,72,40,44,60,43,58,42,81,86,71,75,41,74,77,50,72,54,72,84,42,66,50,100,87,67,49,49,72,34,71,43,68,49,75,48,79,98

Secondary structure (DSSP, 8-state):
-HHHHHHHHHHGGGG-PPPPPGGGSS------------EEEESS-EEEETTTTEEEEEPPP-B-TTS-BTT---EEEE-